Protein AF-A0A2A9EP17-F1 (afdb_monomer_lite)

Structure (mmCIF, N/CA/C/O backbone):
data_AF-A0A2A9EP17-F1
#
_entry.id   AF-A0A2A9EP17-F1
#
loop_
_atom_site.group_PDB
_atom_site.id
_atom_site.type_symbol
_atom_site.label_atom_id
_atom_site.label_alt_id
_atom_site.label_comp_id
_atom_site.label_asym_id
_atom_site.label_entity_id
_atom_site.label_seq_id
_atom_site.pdbx_PDB_ins_code
_atom_site.Cartn_x
_atom_site.Cartn_y
_atom_site.Cartn_z
_atom_site.occupancy
_atom_site.B_iso_or_equiv
_atom_site.auth_seq_id
_atom_site.auth_comp_id
_atom_site.auth_asym_id
_atom_site.auth_atom_id
_atom_site.pdbx_PDB_model_num
ATOM 1 N N . MET A 1 1 ? 10.785 14.285 -67.144 1.00 46.69 1 MET A N 1
ATOM 2 C CA . MET A 1 1 ? 11.460 14.593 -65.865 1.00 46.69 1 MET A CA 1
ATOM 3 C C . MET A 1 1 ? 10.416 15.168 -64.918 1.00 46.69 1 MET A C 1
ATOM 5 O O . MET A 1 1 ? 10.204 16.368 -64.914 1.00 46.69 1 MET A O 1
ATOM 9 N N . GLY A 1 2 ? 9.672 14.314 -64.216 1.00 46.41 2 GLY A N 1
ATOM 10 C CA . GLY A 1 2 ? 8.645 14.736 -63.261 1.00 46.41 2 GLY A CA 1
ATOM 11 C C . GLY A 1 2 ? 8.912 14.033 -61.942 1.00 46.41 2 GLY A C 1
ATOM 12 O O . GLY A 1 2 ? 8.581 12.862 -61.804 1.00 46.41 2 GLY A O 1
ATOM 13 N N . GLY A 1 3 ? 9.607 14.713 -61.033 1.00 51.34 3 GLY A N 1
ATOM 14 C CA . GLY A 1 3 ? 9.829 14.233 -59.675 1.00 51.34 3 GLY A CA 1
ATOM 15 C C . GLY A 1 3 ? 8.599 14.525 -58.825 1.00 51.34 3 GLY A C 1
ATOM 16 O O . GLY A 1 3 ? 8.202 15.678 -58.684 1.00 51.34 3 GLY A O 1
ATOM 17 N N . THR A 1 4 ? 7.990 13.484 -58.273 1.00 59.03 4 THR A N 1
ATOM 18 C CA . THR A 1 4 ? 6.950 13.590 -57.248 1.00 59.03 4 THR A CA 1
ATOM 19 C C . THR A 1 4 ? 7.610 14.003 -55.927 1.00 59.03 4 THR A C 1
ATOM 21 O O . THR A 1 4 ? 8.539 13.311 -55.503 1.00 59.03 4 THR A O 1
ATOM 24 N N . PRO A 1 5 ? 7.184 15.073 -55.230 1.00 57.31 5 PRO A N 1
ATOM 25 C CA . PRO A 1 5 ? 7.663 15.303 -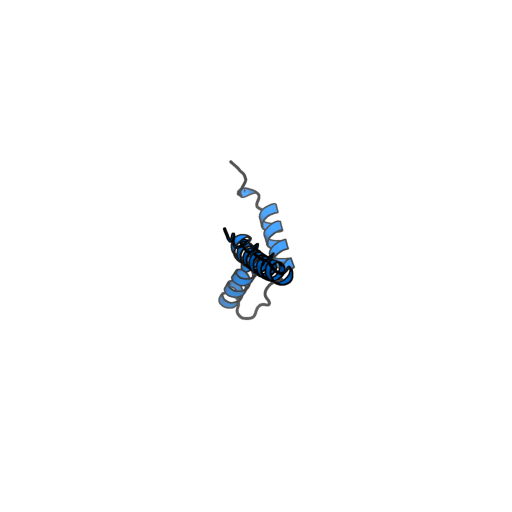53.876 1.00 57.31 5 PRO A CA 1
ATOM 26 C C . PRO A 1 5 ? 6.977 14.309 -52.934 1.00 57.31 5 PRO A C 1
ATOM 28 O O . PRO A 1 5 ? 5.749 14.227 -52.867 1.00 57.31 5 PRO A O 1
ATOM 31 N N . ALA A 1 6 ? 7.787 13.537 -52.213 1.00 59.69 6 ALA A N 1
ATOM 32 C CA . ALA A 1 6 ? 7.338 12.708 -51.108 1.00 59.69 6 ALA A CA 1
ATOM 33 C C . ALA A 1 6 ? 6.728 13.612 -50.023 1.00 59.69 6 ALA A C 1
ATOM 35 O O . ALA A 1 6 ? 7.408 14.470 -49.461 1.00 59.69 6 ALA A O 1
ATOM 36 N N . GLY A 1 7 ? 5.433 13.439 -49.752 1.00 47.97 7 GLY A N 1
ATOM 37 C CA . GLY A 1 7 ? 4.756 14.109 -48.647 1.00 47.97 7 GLY A CA 1
ATOM 38 C C . GLY A 1 7 ? 5.372 13.678 -47.317 1.00 47.97 7 GLY A C 1
ATOM 39 O O . GLY A 1 7 ? 5.426 12.488 -47.010 1.00 47.97 7 GLY A O 1
ATOM 40 N N . ALA A 1 8 ? 5.853 14.646 -46.539 1.00 61.53 8 ALA A N 1
ATOM 41 C CA . ALA A 1 8 ? 6.352 14.411 -45.191 1.00 61.53 8 ALA A CA 1
ATOM 42 C C . ALA A 1 8 ? 5.244 13.802 -44.301 1.00 61.53 8 ALA A C 1
ATOM 44 O O . ALA A 1 8 ? 4.087 14.224 -44.406 1.00 61.53 8 ALA A O 1
ATOM 45 N N . PRO A 1 9 ? 5.553 12.839 -43.410 1.00 64.50 9 PRO A N 1
ATOM 46 C CA . PRO A 1 9 ? 4.565 12.325 -42.472 1.00 64.50 9 PRO A CA 1
ATOM 47 C C . PRO A 1 9 ? 4.154 13.445 -41.509 1.00 64.50 9 PRO A C 1
ATOM 49 O O . PRO A 1 9 ? 4.998 14.080 -40.875 1.00 64.50 9 PRO A O 1
ATOM 52 N N . ALA A 1 10 ? 2.849 13.705 -41.419 1.00 63.81 10 ALA A N 1
ATOM 53 C CA . ALA A 1 10 ? 2.305 14.701 -40.504 1.00 63.81 10 ALA A CA 1
ATOM 54 C C . ALA A 1 10 ? 2.725 14.385 -39.052 1.00 63.81 10 ALA A C 1
ATOM 56 O O . ALA A 1 10 ? 2.663 13.219 -38.647 1.00 63.81 10 ALA A O 1
ATOM 57 N N . PRO A 1 11 ? 3.132 15.389 -38.250 1.00 63.22 11 PRO A N 1
ATOM 58 C CA . PRO A 1 11 ? 3.517 15.157 -36.865 1.00 63.22 11 PRO A CA 1
ATOM 59 C C . PRO A 1 11 ? 2.324 14.602 -36.070 1.00 63.22 11 PRO A C 1
ATOM 61 O O . PRO A 1 11 ? 1.174 14.993 -36.315 1.00 63.22 11 PRO A O 1
ATOM 64 N N . PRO A 1 12 ? 2.563 13.690 -35.112 1.00 64.94 12 PRO A N 1
ATOM 65 C CA . PRO A 1 12 ? 1.493 13.125 -34.309 1.00 64.94 12 PRO A CA 1
ATOM 66 C C . PRO A 1 12 ? 0.778 14.245 -33.554 1.00 64.94 12 PRO A C 1
ATOM 68 O O . PRO A 1 12 ? 1.399 15.098 -32.918 1.00 64.94 12 PRO A O 1
ATOM 71 N N . ARG A 1 13 ? -0.555 14.247 -33.631 1.00 67.25 13 ARG A N 1
ATOM 72 C CA . ARG A 1 13 ? -1.386 15.238 -32.944 1.00 67.25 13 ARG A CA 1
ATOM 73 C C . ARG A 1 13 ? -1.079 15.197 -31.439 1.00 67.25 13 ARG A C 1
ATOM 75 O O . ARG A 1 13 ? -1.145 14.112 -30.858 1.00 67.25 13 ARG A O 1
ATOM 82 N N . PRO A 1 14 ? -0.817 16.341 -30.782 1.00 65.44 14 PRO A N 1
ATOM 83 C CA . PRO A 1 14 ? -0.368 16.379 -29.386 1.00 65.44 14 PRO A CA 1
ATOM 84 C C . PRO A 1 14 ? -1.356 15.700 -28.423 1.00 65.44 14 PRO A C 1
ATOM 86 O O . PRO A 1 14 ? -0.947 15.058 -27.459 1.00 65.44 14 PRO A O 1
ATOM 89 N N . ALA A 1 15 ? -2.655 15.740 -28.734 1.00 65.31 15 ALA A N 1
ATOM 90 C CA . ALA A 1 15 ? -3.694 15.045 -27.973 1.00 65.31 15 ALA A CA 1
ATOM 91 C C . ALA A 1 15 ? -3.537 13.510 -27.973 1.00 65.31 15 ALA A C 1
ATOM 93 O O . ALA A 1 15 ? -3.824 12.859 -26.970 1.00 65.31 15 ALA A O 1
ATOM 94 N N . LEU A 1 16 ? -3.050 12.925 -29.073 1.00 68.50 16 LEU A N 1
ATOM 95 C CA . LEU A 1 16 ? -2.842 11.480 -29.180 1.00 68.50 16 LEU A CA 1
ATOM 96 C C . LEU A 1 16 ? -1.622 11.032 -28.361 1.00 68.50 16 LEU A C 1
ATOM 98 O O . LEU A 1 16 ? -1.658 9.973 -27.742 1.00 68.50 16 LEU A O 1
ATOM 102 N N . VAL A 1 17 ? -0.584 11.875 -28.305 1.00 74.69 17 VAL A N 1
ATOM 103 C CA . VAL A 1 17 ? 0.618 11.665 -27.478 1.00 74.69 17 VAL A CA 1
ATOM 104 C C . VAL A 1 17 ? 0.286 11.758 -25.985 1.00 74.69 17 VAL A C 1
ATOM 106 O O . VAL A 1 17 ? 0.756 10.954 -25.185 1.00 74.69 17 VAL A O 1
ATOM 109 N N . MET A 1 18 ? -0.577 12.697 -25.592 1.00 75.94 18 MET A N 1
ATOM 110 C CA . MET A 1 18 ? -1.029 12.793 -24.200 1.00 75.94 18 MET A CA 1
ATOM 111 C C . MET A 1 18 ? -1.895 11.596 -23.787 1.00 75.94 18 MET A C 1
ATOM 113 O O . MET A 1 18 ? -1.728 11.062 -22.692 1.00 75.94 18 MET A O 1
ATOM 117 N N . ALA A 1 19 ? -2.784 11.117 -24.662 1.00 79.81 19 ALA A N 1
ATOM 118 C CA . ALA A 1 19 ? -3.628 9.960 -24.366 1.00 79.81 19 ALA A CA 1
ATOM 119 C C . ALA A 1 19 ? -2.819 8.666 -24.151 1.00 79.81 19 ALA A C 1
ATOM 121 O O . ALA A 1 19 ? -3.153 7.865 -23.272 1.00 79.81 19 ALA A O 1
ATOM 122 N N . THR A 1 20 ? -1.744 8.457 -24.917 1.00 83.12 20 THR A N 1
ATOM 123 C CA . THR A 1 20 ? -0.844 7.309 -24.731 1.00 83.12 20 THR A CA 1
ATOM 124 C C . THR A 1 20 ? -0.017 7.431 -23.452 1.00 83.12 20 THR A C 1
ATOM 126 O O . THR A 1 20 ? 0.090 6.446 -22.721 1.00 83.12 20 THR A O 1
ATOM 129 N N . LEU A 1 21 ? 0.469 8.629 -23.112 1.00 85.31 21 LEU A N 1
ATOM 130 C CA . LEU A 1 21 ? 1.150 8.897 -21.837 1.00 85.31 21 LEU A CA 1
ATOM 131 C C . LEU A 1 21 ? 0.252 8.627 -20.623 1.00 85.31 21 LEU A C 1
ATOM 133 O O . LEU A 1 21 ? 0.678 7.960 -19.683 1.00 85.31 21 LEU A O 1
ATOM 137 N N . VAL A 1 22 ? -1.010 9.068 -20.653 1.00 85.75 22 VAL A N 1
ATOM 138 C CA . VAL A 1 22 ? -1.973 8.803 -19.569 1.00 85.75 22 VAL A CA 1
ATOM 139 C C . VAL A 1 22 ? -2.236 7.303 -19.413 1.00 85.75 22 VAL A C 1
ATOM 141 O O . VAL A 1 22 ? -2.300 6.801 -18.290 1.00 85.75 22 VAL A O 1
ATOM 144 N N . LYS A 1 23 ? -2.362 6.559 -20.519 1.00 85.75 23 LYS A N 1
ATOM 145 C CA . LYS A 1 23 ? -2.520 5.095 -20.477 1.00 85.75 23 LYS A CA 1
ATOM 146 C C . LYS A 1 23 ? -1.299 4.405 -19.873 1.00 85.75 23 LYS A C 1
ATOM 148 O O . LYS A 1 23 ? -1.467 3.555 -18.999 1.00 85.75 23 LYS A O 1
ATOM 153 N N . ALA A 1 24 ? -0.098 4.797 -20.293 1.00 84.69 24 ALA A N 1
ATOM 154 C CA . ALA A 1 24 ? 1.146 4.262 -19.750 1.00 84.69 24 ALA A CA 1
ATOM 155 C C . ALA A 1 24 ? 1.274 4.562 -18.248 1.00 84.69 24 ALA A C 1
ATOM 157 O O . ALA A 1 24 ? 1.542 3.654 -17.466 1.00 84.69 24 ALA A O 1
ATOM 158 N N . TRP A 1 25 ? 0.971 5.793 -17.825 1.00 84.44 25 TRP A N 1
ATOM 159 C CA . TRP A 1 25 ? 0.973 6.189 -16.416 1.00 84.44 25 TRP A CA 1
ATOM 160 C C . TRP A 1 25 ? 0.004 5.357 -15.571 1.00 84.44 25 TRP A C 1
ATOM 162 O O . TRP A 1 25 ? 0.374 4.872 -14.507 1.00 84.44 25 TRP A O 1
ATOM 172 N N . ARG A 1 26 ? -1.224 5.118 -16.050 1.00 83.06 26 ARG A N 1
ATOM 173 C CA . ARG A 1 26 ? -2.191 4.253 -15.348 1.00 83.06 26 ARG A CA 1
ATOM 174 C C . ARG A 1 26 ? -1.695 2.812 -15.221 1.00 83.06 26 ARG A C 1
ATOM 176 O O . ARG A 1 26 ? -1.918 2.202 -14.180 1.00 83.06 26 ARG A O 1
ATOM 183 N N . GLY A 1 27 ? -1.015 2.290 -16.242 1.00 82.75 27 GLY A N 1
ATOM 184 C CA . GLY A 1 27 ? -0.384 0.968 -16.199 1.00 82.75 27 GLY A CA 1
ATOM 185 C C . GLY A 1 27 ? 0.749 0.898 -15.175 1.00 82.75 27 GLY A C 1
ATOM 186 O O . GLY A 1 27 ? 0.792 -0.032 -14.377 1.00 82.75 27 GLY A O 1
ATOM 187 N N . VAL A 1 28 ? 1.604 1.923 -15.131 1.00 77.88 28 VAL A N 1
ATOM 188 C CA . VAL A 1 28 ? 2.665 2.049 -14.121 1.00 77.88 28 VAL A CA 1
ATOM 189 C C . VAL A 1 28 ? 2.066 2.152 -12.722 1.00 77.88 28 VAL A C 1
ATOM 191 O O . VAL A 1 28 ? 2.485 1.420 -11.839 1.00 77.88 28 VAL A O 1
ATOM 194 N N . VAL A 1 29 ? 1.037 2.975 -12.509 1.00 79.19 29 VAL A N 1
ATOM 195 C CA . VAL A 1 29 ? 0.341 3.066 -11.216 1.00 79.19 29 VAL A CA 1
ATOM 196 C C . VAL A 1 29 ? -0.283 1.725 -10.823 1.00 79.19 29 VAL A C 1
ATOM 198 O O . VAL A 1 29 ? -0.165 1.329 -9.670 1.00 79.19 29 VAL A O 1
ATOM 201 N N . TRP A 1 30 ? -0.919 1.001 -11.746 1.00 78.06 30 TRP A N 1
ATOM 202 C CA . TRP A 1 30 ? -1.464 -0.334 -11.472 1.00 78.06 30 TRP A CA 1
ATOM 203 C C . TRP A 1 30 ? -0.363 -1.332 -11.091 1.00 78.06 30 TRP A C 1
ATOM 205 O O . TRP A 1 30 ? -0.485 -2.035 -10.090 1.00 78.06 30 TRP A O 1
ATOM 215 N N . TYR A 1 31 ? 0.742 -1.333 -11.836 1.00 71.12 31 TYR A N 1
ATOM 216 C CA . TYR A 1 31 ? 1.894 -2.187 -11.570 1.00 71.12 31 TYR A CA 1
ATOM 217 C C . TYR A 1 31 ? 2.539 -1.859 -10.222 1.00 71.12 31 TYR A C 1
ATOM 219 O O . TYR A 1 31 ? 2.735 -2.752 -9.406 1.00 71.12 31 TYR A O 1
ATOM 227 N N . LEU A 1 32 ? 2.784 -0.579 -9.934 1.00 66.69 32 LEU A N 1
ATOM 228 C CA . LEU A 1 32 ? 3.295 -0.114 -8.646 1.00 66.69 32 LEU A CA 1
ATOM 229 C C . LEU A 1 32 ? 2.329 -0.467 -7.508 1.00 66.69 32 LEU A C 1
ATOM 231 O O . LEU A 1 32 ? 2.778 -0.880 -6.445 1.00 66.69 32 LEU A O 1
ATOM 235 N N . ARG A 1 33 ? 1.007 -0.386 -7.718 1.00 65.81 33 ARG A N 1
ATOM 236 C CA . ARG A 1 33 ? 0.023 -0.818 -6.713 1.00 65.81 33 ARG A CA 1
ATOM 237 C C . ARG A 1 33 ? 0.108 -2.317 -6.418 1.00 65.81 33 ARG A C 1
ATOM 239 O O . ARG A 1 33 ? 0.018 -2.702 -5.254 1.00 65.81 33 ARG A O 1
ATOM 246 N N . GLY A 1 34 ? 0.317 -3.143 -7.443 1.00 63.78 34 GLY A N 1
ATOM 247 C CA . GLY A 1 34 ? 0.510 -4.586 -7.288 1.00 63.78 34 GLY A CA 1
ATOM 248 C C . GLY A 1 34 ? 1.867 -4.966 -6.682 1.00 63.78 34 GLY A C 1
ATOM 249 O O . GLY A 1 34 ? 1.922 -5.856 -5.839 1.00 63.78 34 GLY A O 1
ATOM 250 N N . VAL A 1 35 ? 2.946 -4.280 -7.076 1.00 60.69 35 VAL A N 1
ATOM 251 C CA . VAL A 1 35 ? 4.340 -4.632 -6.745 1.00 60.69 35 VAL A CA 1
ATOM 252 C C . VAL A 1 35 ? 4.836 -3.997 -5.450 1.00 60.69 35 VAL A C 1
ATOM 254 O O . VAL A 1 35 ? 5.468 -4.685 -4.656 1.00 60.69 35 VAL A O 1
ATOM 257 N N . LEU A 1 36 ? 4.532 -2.721 -5.182 1.00 61.41 36 LEU A N 1
ATOM 258 C CA . LEU A 1 36 ? 4.915 -2.069 -3.918 1.00 61.41 36 LEU A CA 1
ATOM 259 C C . LEU A 1 36 ? 3.991 -2.460 -2.758 1.00 61.41 36 LEU A C 1
ATOM 261 O O . LEU A 1 36 ? 4.179 -2.006 -1.632 1.00 61.41 36 LEU A O 1
ATOM 265 N N . GLY A 1 37 ? 2.979 -3.293 -3.012 1.00 54.94 37 GLY A N 1
ATOM 266 C CA . GLY A 1 37 ? 2.044 -3.702 -1.979 1.00 54.94 37 GLY A CA 1
ATOM 267 C C . GLY A 1 37 ? 1.051 -2.608 -1.597 1.00 54.94 37 GLY A C 1
ATOM 268 O O . GLY A 1 37 ? 0.542 -2.643 -0.486 1.00 54.94 37 GLY A O 1
ATOM 269 N N . ALA A 1 38 ? 0.681 -1.687 -2.497 1.00 57.88 38 ALA A N 1
ATOM 270 C CA . ALA A 1 38 ? -0.539 -0.891 -2.276 1.00 57.88 38 ALA A CA 1
ATOM 271 C C . ALA A 1 38 ? -1.793 -1.791 -2.194 1.00 57.88 38 ALA A C 1
ATOM 273 O O . ALA A 1 38 ? -2.828 -1.394 -1.669 1.00 57.88 38 ALA A O 1
ATOM 274 N N . ASP A 1 39 ? -1.686 -3.025 -2.688 1.00 62.16 39 ASP A N 1
ATOM 275 C CA . ASP A 1 39 ? -2.668 -4.093 -2.517 1.00 62.16 39 ASP A CA 1
ATOM 276 C C . ASP A 1 39 ? -2.527 -4.862 -1.182 1.00 62.16 3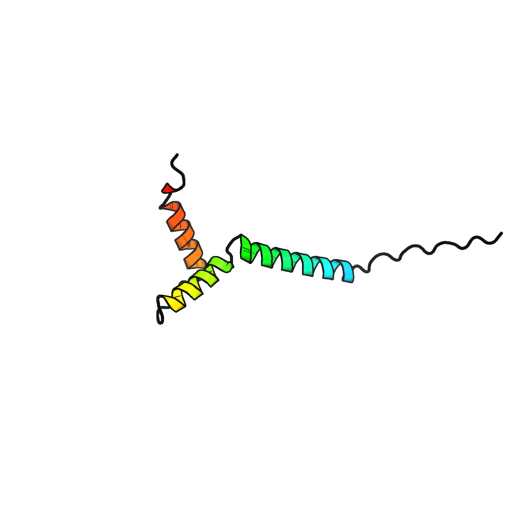9 ASP A C 1
ATOM 278 O O . ASP A 1 39 ? -3.378 -5.677 -0.840 1.00 62.16 39 ASP A O 1
ATOM 282 N N . ALA A 1 40 ? -1.491 -4.601 -0.374 1.00 71.88 40 ALA A N 1
ATOM 283 C CA . ALA A 1 40 ? -1.318 -5.238 0.937 1.00 71.88 40 ALA A CA 1
ATOM 284 C C . ALA A 1 40 ? -2.500 -4.943 1.864 1.00 71.88 40 ALA A C 1
ATOM 286 O O . ALA A 1 40 ? -2.928 -5.817 2.612 1.00 71.88 40 ALA A O 1
ATOM 287 N N . TYR A 1 41 ? -3.072 -3.740 1.754 1.00 72.56 41 TYR A N 1
ATOM 288 C CA . TYR A 1 41 ? -4.286 -3.384 2.473 1.00 72.56 41 TYR A CA 1
ATOM 289 C C . TYR A 1 41 ? -5.506 -4.182 1.985 1.00 72.56 41 TYR A C 1
ATOM 291 O O . TYR A 1 41 ? -6.290 -4.647 2.802 1.00 72.56 41 TYR A O 1
ATOM 299 N N . GLN A 1 42 ? -5.647 -4.420 0.676 1.00 75.12 42 GLN A N 1
ATOM 300 C CA . GLN A 1 42 ? -6.731 -5.255 0.135 1.00 75.12 42 GLN A CA 1
ATOM 301 C C . GLN A 1 42 ? -6.595 -6.715 0.577 1.00 75.12 42 GLN A C 1
ATOM 303 O O . GLN A 1 42 ? -7.564 -7.306 1.047 1.00 75.12 42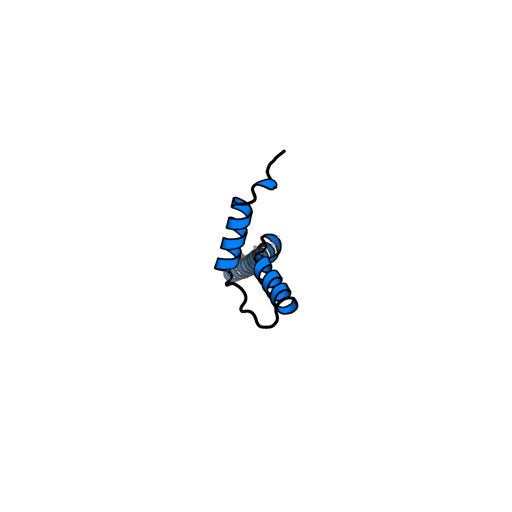 GLN A O 1
ATOM 308 N N . ARG A 1 43 ? -5.380 -7.273 0.531 1.00 76.69 43 ARG A N 1
ATOM 309 C CA . ARG A 1 43 ? -5.091 -8.602 1.091 1.00 76.69 43 ARG A CA 1
ATOM 310 C C . ARG A 1 43 ? -5.363 -8.673 2.592 1.00 76.69 43 ARG A C 1
ATOM 312 O O . ARG A 1 43 ? -5.903 -9.672 3.056 1.00 76.69 43 ARG A O 1
ATOM 319 N N . TYR A 1 44 ? -5.023 -7.624 3.345 1.00 80.62 44 TYR A N 1
ATOM 320 C CA . TYR A 1 44 ? -5.371 -7.511 4.761 1.00 80.62 44 TYR A CA 1
ATOM 321 C C . TYR A 1 44 ? -6.887 -7.514 4.957 1.00 80.62 44 TYR A C 1
ATOM 323 O O . TYR A 1 44 ? -7.363 -8.264 5.797 1.00 80.62 44 TYR A O 1
ATOM 331 N N . LEU A 1 45 ? -7.650 -6.752 4.169 1.00 81.06 45 LEU A N 1
ATOM 332 C CA . LEU A 1 45 ? -9.112 -6.731 4.243 1.00 81.06 45 LEU A CA 1
ATOM 333 C C . LEU A 1 45 ? -9.731 -8.088 3.910 1.00 81.06 45 LEU A C 1
ATOM 335 O O . LEU A 1 45 ? -10.626 -8.529 4.621 1.00 81.06 45 LEU A O 1
ATOM 339 N N . GLU A 1 46 ? -9.253 -8.768 2.870 1.00 82.25 46 GLU A N 1
ATOM 340 C CA . GLU A 1 46 ? -9.730 -10.102 2.504 1.00 82.25 46 GLU A CA 1
ATOM 341 C C . GLU A 1 46 ? -9.413 -11.130 3.597 1.00 82.25 46 GLU A C 1
ATOM 343 O O . GLU A 1 46 ? -10.280 -11.911 3.992 1.00 82.25 46 GLU A O 1
ATOM 348 N N . HIS A 1 47 ? -8.191 -11.103 4.133 1.00 82.50 47 HIS A N 1
ATOM 349 C CA . HIS A 1 47 ? -7.805 -11.950 5.255 1.00 82.50 47 HIS A CA 1
ATOM 350 C C . HIS A 1 47 ? -8.631 -11.626 6.504 1.00 82.50 47 HIS A C 1
ATOM 352 O O . HIS A 1 47 ? -9.169 -12.525 7.136 1.00 82.50 47 HIS A O 1
ATOM 358 N N . HIS A 1 48 ? -8.806 -10.348 6.827 1.00 82.06 48 HIS A N 1
ATOM 359 C CA . HIS A 1 48 ? -9.582 -9.886 7.969 1.00 82.06 48 HIS A CA 1
ATOM 360 C C . HIS A 1 48 ? -11.064 -10.253 7.832 1.00 82.06 48 HIS A C 1
ATOM 362 O O . HIS A 1 48 ? -11.677 -10.679 8.803 1.00 82.06 48 HIS A O 1
ATOM 368 N N . ALA A 1 49 ? -11.644 -10.155 6.635 1.00 81.12 49 ALA A N 1
ATOM 369 C CA . ALA A 1 49 ? -13.020 -10.568 6.373 1.00 81.12 49 ALA A CA 1
ATOM 370 C C . ALA A 1 49 ? -13.216 -12.080 6.568 1.00 81.12 49 ALA A C 1
ATOM 372 O O . ALA A 1 49 ? -14.267 -12.505 7.043 1.00 81.12 49 ALA A O 1
ATOM 373 N N . ARG A 1 50 ? -12.203 -12.888 6.232 1.00 81.75 50 ARG A N 1
ATOM 374 C CA . ARG A 1 50 ? -12.221 -14.346 6.425 1.00 81.75 50 ARG A CA 1
ATOM 375 C C . ARG A 1 50 ? -11.968 -14.753 7.881 1.00 81.75 50 ARG A C 1
ATOM 377 O O . ARG A 1 50 ? -12.621 -15.668 8.368 1.00 81.75 50 ARG A O 1
ATOM 384 N N . THR A 1 51 ? -11.033 -14.094 8.562 1.00 80.31 51 THR A N 1
ATOM 385 C CA . THR A 1 51 ? -10.565 -14.471 9.908 1.00 80.31 51 THR A CA 1
ATOM 386 C C . THR A 1 51 ? -11.394 -13.827 11.024 1.00 80.31 51 THR A C 1
ATOM 388 O O . THR A 1 51 ? -11.588 -14.429 12.077 1.00 80.31 51 THR A O 1
ATOM 391 N N . HIS A 1 52 ? -11.915 -12.618 10.800 1.00 75.44 52 HIS A N 1
ATOM 392 C CA . HIS A 1 52 ? -12.661 -11.832 11.786 1.00 75.44 52 HIS A CA 1
ATOM 393 C C . HIS A 1 52 ? -13.951 -11.240 11.191 1.00 75.44 52 HIS A C 1
ATOM 395 O O . HIS A 1 52 ? -14.078 -10.014 11.063 1.00 75.44 52 HIS A O 1
ATOM 401 N N . PRO A 1 53 ? -14.943 -12.083 10.845 1.00 70.19 53 PRO A N 1
ATOM 402 C CA . PRO A 1 53 ? -16.255 -11.596 10.444 1.00 70.19 53 PRO A CA 1
ATOM 403 C C . PRO A 1 53 ? -16.909 -10.863 11.628 1.00 70.19 53 PRO A C 1
ATOM 405 O O . PRO A 1 53 ? -17.320 -11.483 12.604 1.00 70.19 53 PRO A O 1
ATOM 408 N N . GLY A 1 54 ? -16.975 -9.529 11.561 1.00 67.25 54 GLY A N 1
ATOM 409 C CA . GLY A 1 54 ? -17.642 -8.683 12.563 1.00 67.25 54 GLY A CA 1
ATOM 410 C C . GLY A 1 54 ? -16.752 -7.669 13.283 1.00 67.25 54 GLY A C 1
ATOM 411 O O . GLY A 1 54 ? -17.279 -6.824 14.003 1.00 67.2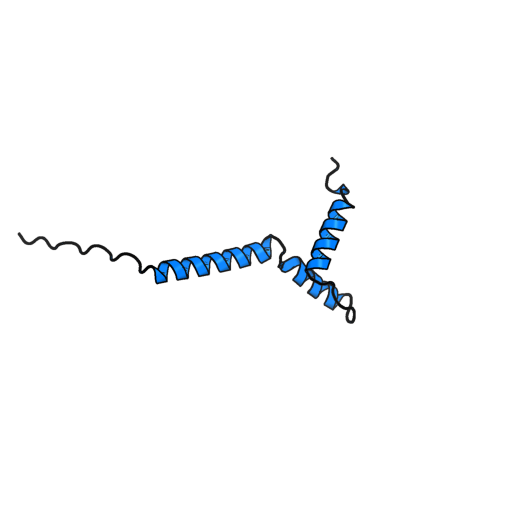5 54 GLY A O 1
ATOM 412 N N . HIS A 1 55 ? -15.433 -7.694 13.075 1.00 71.44 55 HIS A N 1
ATOM 413 C CA . HIS A 1 55 ? -14.550 -6.640 13.578 1.00 71.44 55 HIS A CA 1
ATOM 414 C C . HIS A 1 55 ? -14.319 -5.572 12.496 1.00 71.44 55 HIS A C 1
ATOM 416 O O . HIS A 1 55 ? -14.274 -5.881 11.303 1.00 71.44 55 HIS A O 1
ATOM 422 N N . ALA A 1 56 ? -14.206 -4.301 12.887 1.00 73.62 56 ALA A N 1
ATOM 423 C CA . ALA A 1 56 ? -13.882 -3.247 11.934 1.00 73.62 56 ALA A CA 1
ATOM 424 C C . ALA A 1 56 ? -12.402 -3.384 11.531 1.00 73.62 56 ALA A C 1
ATOM 426 O O . ALA A 1 56 ? -11.541 -3.410 12.417 1.00 73.62 56 ALA A O 1
ATOM 427 N N . PRO A 1 57 ? -12.078 -3.486 10.230 1.00 75.12 57 PRO A N 1
ATOM 428 C CA . PRO A 1 57 ? -10.689 -3.508 9.800 1.00 75.12 57 PRO A CA 1
ATOM 429 C C . PRO A 1 57 ? -10.002 -2.182 10.146 1.00 75.12 57 PRO A C 1
ATOM 431 O O . PRO A 1 57 ? -10.639 -1.124 10.185 1.00 75.12 57 PRO A O 1
ATOM 434 N N . LEU A 1 58 ? -8.687 -2.227 10.371 1.00 76.62 58 LEU A N 1
ATOM 435 C CA . LEU A 1 58 ? -7.892 -1.012 10.537 1.00 76.62 58 LEU A CA 1
ATOM 436 C C . LEU A 1 58 ? -8.006 -0.136 9.285 1.00 76.62 58 LEU A C 1
ATOM 438 O O . LEU A 1 58 ? -8.114 -0.647 8.178 1.00 76.62 58 LEU A O 1
ATOM 442 N N . SER A 1 59 ? -7.934 1.187 9.449 1.00 76.31 59 SER A N 1
ATOM 443 C CA . SER A 1 59 ? -7.811 2.094 8.301 1.00 76.31 59 SER A CA 1
ATOM 444 C C . SER A 1 59 ? -6.467 1.900 7.592 1.00 76.31 59 SER A C 1
ATOM 446 O O . SER A 1 59 ? -5.468 1.564 8.227 1.00 76.31 59 SER A O 1
ATOM 448 N N . GLU A 1 60 ? -6.412 2.180 6.289 1.00 71.25 60 GLU A N 1
ATOM 449 C CA . GLU A 1 60 ? -5.205 2.017 5.464 1.00 71.25 60 GLU A CA 1
ATOM 450 C C . GLU A 1 60 ? -3.967 2.686 6.087 1.00 71.25 60 GLU A C 1
ATOM 452 O O . GLU A 1 60 ? -2.911 2.070 6.219 1.00 71.25 60 GLU A O 1
ATOM 457 N N . ARG A 1 61 ? -4.103 3.928 6.567 1.00 72.31 61 ARG A N 1
ATOM 458 C CA . ARG A 1 61 ? -3.013 4.655 7.236 1.00 72.31 61 ARG A CA 1
ATOM 459 C C . ARG A 1 61 ? -2.561 3.977 8.533 1.00 72.31 61 ARG A C 1
ATOM 461 O O . ARG A 1 61 ? -1.367 3.976 8.825 1.00 72.31 61 ARG A O 1
ATOM 468 N N . ALA A 1 62 ? -3.497 3.442 9.316 1.00 79.00 62 ALA A N 1
ATOM 469 C CA . ALA A 1 62 ? -3.182 2.744 10.559 1.00 79.00 62 ALA A CA 1
ATOM 470 C C . ALA A 1 62 ? -2.476 1.410 10.283 1.00 79.00 62 ALA A C 1
ATOM 472 O O . ALA A 1 62 ? -1.501 1.113 10.960 1.00 79.00 62 ALA A O 1
ATOM 473 N N . PHE A 1 63 ? -2.891 0.677 9.244 1.00 81.62 63 PHE A N 1
ATOM 474 C CA . PHE A 1 63 ? -2.220 -0.542 8.790 1.00 81.62 63 PHE A CA 1
ATOM 475 C C . PHE A 1 63 ? -0.761 -0.277 8.397 1.00 81.62 63 PHE A C 1
ATOM 477 O O . PHE A 1 63 ? 0.143 -0.961 8.868 1.00 81.62 63 PHE A O 1
ATOM 484 N N . TRP A 1 64 ? -0.506 0.756 7.587 1.00 79.50 64 TRP A N 1
ATOM 485 C CA . TRP A 1 64 ? 0.862 1.109 7.195 1.00 79.50 64 TRP A CA 1
ATOM 486 C C . TRP A 1 64 ? 1.712 1.575 8.374 1.00 79.50 64 TRP A C 1
ATOM 488 O O . TRP A 1 64 ? 2.887 1.225 8.456 1.00 79.50 64 TRP A O 1
ATOM 498 N N . LYS A 1 65 ? 1.124 2.340 9.301 1.00 83.44 65 LYS A N 1
ATOM 499 C CA . LYS A 1 65 ? 1.811 2.763 10.524 1.00 83.44 65 LYS A CA 1
ATOM 500 C C . LYS A 1 65 ? 2.180 1.564 11.397 1.00 83.44 65 LYS A C 1
ATOM 502 O O . LYS A 1 65 ? 3.324 1.492 11.817 1.00 83.44 65 LYS A O 1
ATOM 507 N N . ASP A 1 66 ? 1.244 0.653 11.646 1.00 81.94 66 ASP A N 1
ATOM 508 C CA . ASP A 1 66 ? 1.463 -0.550 12.457 1.00 81.94 66 ASP A CA 1
ATOM 509 C C . ASP A 1 66 ? 2.501 -1.479 11.821 1.00 81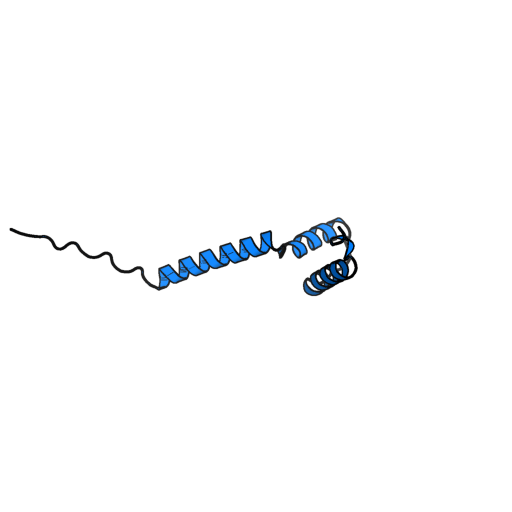.94 66 ASP A C 1
ATOM 511 O O . ASP A 1 66 ? 3.394 -1.963 12.505 1.00 81.94 66 ASP A O 1
ATOM 515 N N . LYS A 1 67 ? 2.469 -1.630 10.490 1.00 80.94 67 LYS A N 1
ATOM 516 C CA . LYS A 1 67 ? 3.481 -2.386 9.748 1.00 80.94 67 LYS A CA 1
ATOM 517 C C . LYS A 1 67 ? 4.881 -1.791 9.908 1.00 80.94 67 LYS A C 1
ATOM 519 O O . LYS A 1 67 ? 5.804 -2.524 10.240 1.00 80.94 67 LYS A O 1
ATOM 524 N N . MET A 1 68 ? 5.042 -0.483 9.694 1.00 81.56 68 MET A N 1
ATOM 525 C CA . MET A 1 68 ? 6.340 0.183 9.872 1.00 81.56 68 MET A CA 1
ATOM 526 C C . MET A 1 68 ? 6.813 0.114 11.324 1.00 81.56 68 MET A C 1
ATOM 528 O O . MET A 1 68 ? 7.990 -0.092 11.573 1.00 81.56 68 MET A O 1
ATOM 532 N N . ASP A 1 69 ? 5.898 0.267 12.278 1.00 85.25 69 ASP A N 1
ATOM 533 C CA . ASP A 1 69 ? 6.197 0.187 13.706 1.00 85.25 69 ASP A CA 1
ATOM 534 C C . ASP A 1 69 ? 6.594 -1.238 14.121 1.00 85.25 69 ASP A C 1
ATOM 536 O O . ASP A 1 69 ? 7.502 -1.427 14.923 1.00 85.25 69 ASP A O 1
ATOM 540 N N . TRP A 1 70 ? 5.972 -2.258 13.529 1.00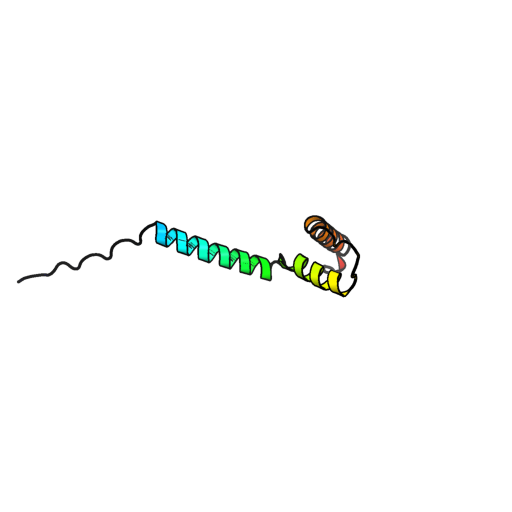 80.19 70 TRP A N 1
ATOM 541 C CA . TRP A 1 70 ? 6.390 -3.647 13.674 1.00 80.19 70 TRP A CA 1
ATOM 542 C C . TRP A 1 70 ? 7.764 -3.896 13.044 1.00 80.19 70 TRP A C 1
ATOM 544 O O . TRP A 1 70 ? 8.568 -4.578 13.670 1.00 80.19 70 TRP A O 1
ATOM 554 N N . GLU A 1 71 ? 8.061 -3.343 11.864 1.00 79.19 71 GLU A N 1
ATOM 555 C CA . GLU A 1 71 ? 9.375 -3.450 11.203 1.00 79.19 71 GLU A CA 1
ATOM 556 C C . GLU A 1 71 ? 10.483 -2.723 11.988 1.00 79.19 71 GLU A C 1
ATOM 558 O O . GLU A 1 71 ? 11.592 -3.240 12.106 1.00 79.19 71 GLU A O 1
ATOM 563 N N . ASP A 1 72 ? 10.173 -1.569 12.582 1.00 80.06 72 ASP A N 1
ATOM 564 C CA . ASP A 1 72 ? 11.079 -0.800 13.443 1.00 80.06 72 ASP A CA 1
ATOM 565 C C . ASP A 1 72 ? 11.344 -1.526 14.773 1.00 80.06 72 ASP A C 1
ATOM 567 O O . ASP A 1 72 ? 12.489 -1.660 15.208 1.00 80.06 72 ASP A O 1
ATOM 571 N N . ARG A 1 73 ? 10.293 -2.094 15.386 1.00 80.69 73 ARG A N 1
ATOM 572 C CA . ARG A 1 73 ? 10.387 -2.899 16.619 1.00 80.69 73 ARG A CA 1
ATOM 573 C C . ARG A 1 73 ? 10.954 -4.300 16.404 1.00 80.69 73 ARG A C 1
ATOM 575 O O . ARG A 1 73 ? 11.396 -4.922 17.371 1.00 80.69 73 ARG A O 1
ATOM 582 N N . ASN A 1 74 ? 10.950 -4.808 15.172 1.00 73.19 74 ASN A N 1
ATOM 583 C CA . ASN A 1 74 ? 11.516 -6.102 14.803 1.00 73.19 74 ASN A CA 1
ATOM 584 C C . ASN A 1 74 ? 12.697 -5.945 13.839 1.00 73.19 74 ASN A C 1
ATOM 586 O O . ASN A 1 74 ? 12.649 -6.450 12.714 1.00 73.19 74 ASN A O 1
ATOM 590 N N . PRO A 1 75 ? 13.822 -5.364 14.297 1.00 67.25 75 PRO A N 1
ATOM 591 C CA . PRO A 1 75 ? 15.038 -5.260 13.496 1.00 67.25 75 PRO A CA 1
ATOM 592 C C . PRO A 1 75 ? 15.681 -6.631 13.211 1.00 67.25 75 PRO A C 1
ATOM 594 O O . PRO A 1 75 ? 16.690 -6.692 12.513 1.00 67.25 75 PRO A O 1
ATOM 597 N N . GLN A 1 76 ? 15.097 -7.731 13.710 1.00 62.78 76 GLN A N 1
ATOM 598 C CA . GLN A 1 76 ? 15.538 -9.126 13.559 1.00 62.78 76 GLN A CA 1
ATOM 599 C C . GLN A 1 76 ? 15.722 -9.596 12.098 1.00 62.78 76 GLN A C 1
ATOM 601 O O . GLN A 1 76 ? 16.309 -10.649 11.882 1.00 62.78 76 GLN A O 1
ATOM 606 N N . GLY A 1 77 ? 15.280 -8.837 11.088 1.00 57.16 77 GLY A N 1
ATOM 607 C CA . GLY A 1 77 ? 15.643 -9.074 9.681 1.00 57.16 77 GLY A CA 1
ATOM 608 C C . GLY A 1 77 ? 17.011 -8.508 9.261 1.00 57.16 77 GLY A C 1
ATOM 609 O O . GLY A 1 77 ? 17.384 -8.639 8.099 1.00 57.16 77 GLY A O 1
ATOM 610 N N . ARG A 1 78 ? 17.742 -7.833 10.162 1.00 62.41 78 ARG A N 1
ATOM 611 C CA . ARG A 1 78 ? 19.020 -7.144 9.880 1.00 62.41 78 ARG A CA 1
ATOM 612 C C . ARG A 1 78 ? 20.194 -7.602 10.749 1.00 62.41 78 ARG A C 1
ATOM 614 O O . ARG A 1 78 ? 21.223 -6.931 10.756 1.00 62.41 78 ARG A O 1
ATOM 621 N N . CYS A 1 79 ? 20.083 -8.733 11.438 1.00 64.25 79 CYS A N 1
ATOM 622 C CA . CYS A 1 79 ? 21.243 -9.355 12.070 1.00 64.25 79 CYS A CA 1
ATOM 623 C C . CYS A 1 79 ? 21.734 -10.544 11.242 1.00 64.25 79 CYS A C 1
ATOM 625 O O . CYS A 1 79 ? 21.139 -11.615 11.310 1.00 64.25 79 CYS A O 1
ATOM 627 N N . CYS A 1 80 ? 22.861 -10.284 10.568 1.00 57.53 80 CYS A N 1
ATOM 628 C CA . CYS A 1 80 ? 23.919 -11.214 10.153 1.00 57.53 80 CYS A CA 1
ATOM 629 C C . CYS A 1 80 ? 23.618 -12.196 9.014 1.00 57.53 80 CYS A C 1
ATOM 631 O O . CYS A 1 80 ? 22.815 -13.132 9.201 1.00 57.53 80 CYS A O 1
#

Sequence (80 aa):
MGGTPAGAPAPPRPALVMATLVKAWRGVVWYLRGVLGADAYQRYLEHHARTHPGHAPLSERAFWKDKMDWEDRNPQGRCC

InterPro domains:
  IPR007423 Selenoprotein, putative [PF04328] (21-80)

Foldseek 3Di:
DDDDDDDDPDPPDVVVVVVVVVVVVVVVVVVCCVPVVVCVVVVQVVVCCVVPVPDDGDDPVVVVVVVVVVCVVCVVVPDD

Radius of gyration: 25.22 Å; chains: 1; bounding box: 42×31×82 Å

pLDDT: mean 71.92, std 10.18, range [46.41, 85.75]

Organism: NCBI:txid638953

Secondary structure (DSSP, 8-state):
--PPPPPPPPPPPHHHHHHHHHHHHHHHHHHHHHHTTTTHHHHHHHHHHHH-TTSPPPPHHHHHHHHHHHHHH-GGGS--